Protein AF-A0A6B3I8Q0-F1 (afdb_monomer)

Nearest PDB structures (foldseek):
  3exm-assembly1_A  TM=7.880E-01  e=2.519E-03  Streptomyces coel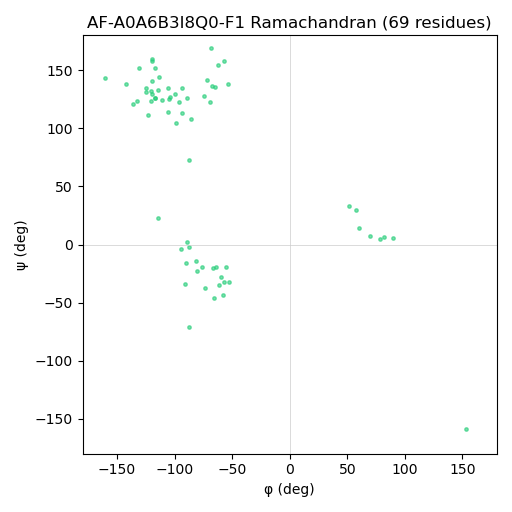icolor A3(2)
  8rza-assembly1_A-2  TM=7.637E-01  e=8.896E-03  Pyrococcus furiosus
  8wo8-assembly1_A-3  TM=7.715E-01  e=1.185E-02  Pyrococcus furiosus DSM 3638
  5zdn-assembly1_A  TM=7.847E-01  e=1.986E-02  Streptomyces fradiae
  8rzf-assembly1_A  TM=7.834E-01  e=2.103E-02  Sulfolobus acidocaldarius

Mean predicted aligned error: 4.36 Å

Solvent-accessible surface area (backbone atoms only — not comparable to full-atom values): 4278 Å² total; per-residue (Å²): 86,53,80,42,82,40,56,48,98,89,63,50,71,56,22,37,42,34,40,40,32,45,77,74,44,79,54,99,92,42,80,46,68,49,78,53,53,35,35,37,40,32,39,59,85,67,83,45,78,43,81,40,52,60,68,55,22,56,69,69,72,48,75,84,66,60,78,87,70,75,119

Foldseek 3Di:
DDKDFDADPVGHTQWIKAFDWADWDADPNDTDIGGQQWIWTAGPVRPDIDIPRVVVNVVSPCVPHDPRRPD

pLDDT: mean 91.53, std 11.58, range [48.16, 98.75]

Radius of gyration: 14.57 Å; Cα contacts (8 Å, |Δi|>4): 120; chains: 1; bounding box: 37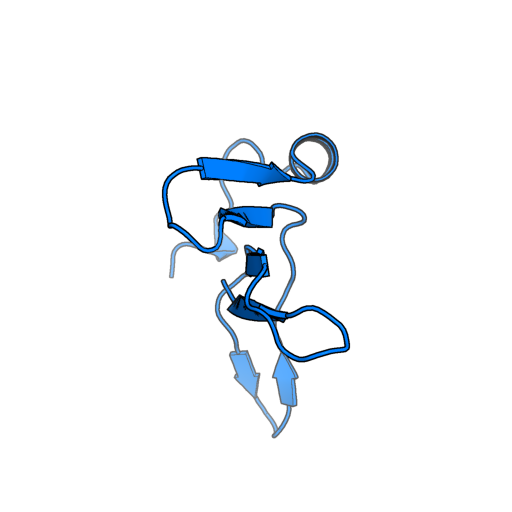×20×39 Å

Structure (mmCIF, N/CA/C/O backbone):
data_AF-A0A6B3I8Q0-F1
#
_entry.id   AF-A0A6B3I8Q0-F1
#
loop_
_atom_site.group_PDB
_atom_site.id
_atom_site.type_symbol
_atom_site.label_atom_id
_atom_site.label_alt_id
_atom_site.label_comp_id
_atom_site.label_asym_id
_atom_site.label_entity_id
_atom_site.label_seq_id
_atom_site.pdbx_PDB_ins_code
_atom_site.Cartn_x
_atom_site.Cartn_y
_atom_site.Cartn_z
_atom_site.occupancy
_atom_site.B_iso_or_equiv
_atom_site.auth_seq_id
_atom_site.auth_comp_id
_atom_site.auth_asym_id
_atom_site.auth_atom_id
_atom_site.pdbx_PDB_model_num
ATOM 1 N N . PHE A 1 1 ? -0.257 3.342 -7.760 1.00 90.56 1 PHE A N 1
ATOM 2 C CA . PHE A 1 1 ? -0.867 2.882 -6.502 1.00 90.56 1 PHE A CA 1
ATOM 3 C C . PHE A 1 1 ? -2.309 2.454 -6.730 1.00 90.56 1 PHE A C 1
ATOM 5 O O . PHE A 1 1 ? -2.976 3.025 -7.594 1.00 90.56 1 PHE A O 1
ATOM 12 N N . ALA A 1 2 ? -2.792 1.486 -5.953 1.00 94.06 2 ALA A N 1
ATOM 13 C CA . ALA A 1 2 ? -4.170 1.000 -5.985 1.00 94.06 2 ALA A CA 1
ATOM 14 C C . ALA A 1 2 ? -4.741 0.899 -4.562 1.00 94.06 2 ALA A C 1
ATOM 16 O O . ALA A 1 2 ? -4.185 0.199 -3.718 1.00 94.06 2 ALA A O 1
ATOM 17 N N . VAL A 1 3 ? -5.871 1.569 -4.305 1.00 96.94 3 VAL A N 1
ATOM 18 C CA . VAL A 1 3 ? -6.533 1.582 -2.989 1.00 96.94 3 VAL A CA 1
ATOM 19 C C . VAL A 1 3 ? -7.699 0.602 -2.977 1.00 96.94 3 VAL A C 1
ATOM 21 O O . VAL A 1 3 ? -8.566 0.650 -3.849 1.00 96.94 3 VAL A O 1
ATOM 24 N N . LYS A 1 4 ? -7.737 -0.262 -1.965 1.00 97.88 4 LYS A N 1
ATOM 25 C CA . LYS A 1 4 ? -8.801 -1.233 -1.728 1.00 97.88 4 LYS A CA 1
ATOM 26 C C . LYS A 1 4 ? -9.445 -0.952 -0.373 1.00 97.88 4 LYS A C 1
ATOM 28 O O . LYS A 1 4 ? -8.760 -0.814 0.637 1.00 97.88 4 LYS A O 1
ATOM 33 N N . GLU A 1 5 ? -10.769 -0.857 -0.352 1.00 98.31 5 GLU A N 1
ATOM 34 C CA . GLU A 1 5 ? -11.532 -0.811 0.894 1.00 98.31 5 GLU A CA 1
ATOM 35 C C . GLU A 1 5 ? -11.570 -2.217 1.504 1.00 98.31 5 GLU A C 1
ATOM 37 O O . GLU A 1 5 ? -11.929 -3.182 0.827 1.00 98.31 5 GLU A O 1
ATOM 42 N N . VAL A 1 6 ? -11.196 -2.342 2.775 1.00 98.31 6 VAL A N 1
ATOM 43 C CA . VAL A 1 6 ? -11.138 -3.632 3.464 1.00 98.31 6 VAL A CA 1
ATOM 44 C C . VAL A 1 6 ? -12.230 -3.686 4.520 1.00 98.31 6 VAL A C 1
ATOM 46 O O . VAL A 1 6 ? -12.301 -2.843 5.416 1.00 98.31 6 VAL A O 1
ATOM 49 N N . ARG A 1 7 ? -13.078 -4.712 4.426 1.00 98.56 7 ARG A N 1
ATOM 50 C CA . ARG A 1 7 ? -14.205 -4.940 5.335 1.00 98.56 7 ARG A CA 1
ATOM 51 C C . ARG A 1 7 ? -14.085 -6.270 6.073 1.00 98.56 7 ARG A C 1
ATOM 53 O O . ARG A 1 7 ? -13.375 -7.175 5.637 1.00 98.56 7 ARG A O 1
ATOM 60 N N . THR A 1 8 ? -14.765 -6.380 7.209 1.00 98.12 8 THR A N 1
ATOM 61 C CA . THR A 1 8 ? -15.011 -7.666 7.876 1.00 98.12 8 THR A CA 1
ATOM 62 C C . THR A 1 8 ? -15.962 -8.526 7.036 1.00 98.12 8 THR A C 1
ATOM 64 O O . THR A 1 8 ? -16.587 -8.037 6.094 1.00 98.12 8 THR A O 1
ATOM 67 N N . GLY A 1 9 ? -16.104 -9.809 7.390 1.00 98.06 9 GLY A N 1
ATOM 68 C CA . GLY A 1 9 ? -17.065 -10.704 6.731 1.00 98.06 9 GLY A CA 1
ATOM 69 C C . GLY A 1 9 ? -18.518 -10.224 6.838 1.00 98.06 9 GLY A C 1
ATOM 70 O O . GLY A 1 9 ? -19.302 -10.461 5.925 1.00 98.06 9 GLY A O 1
ATOM 71 N N . ASP A 1 10 ? -18.840 -9.478 7.898 1.00 97.44 10 ASP A N 1
ATOM 72 C CA . ASP A 1 10 ? -20.162 -8.884 8.128 1.00 97.44 10 ASP A CA 1
ATOM 73 C C . ASP A 1 10 ? -20.309 -7.479 7.506 1.00 97.44 10 ASP A C 1
ATOM 75 O O . ASP A 1 10 ? -21.350 -6.836 7.637 1.00 97.44 10 ASP A O 1
ATOM 79 N N . GLY A 1 11 ? -19.280 -6.986 6.806 1.00 97.94 11 GLY A N 1
ATOM 80 C CA . GLY A 1 11 ? -19.318 -5.731 6.054 1.00 97.94 11 GLY A CA 1
ATOM 81 C C . GLY A 1 11 ? -18.906 -4.476 6.831 1.00 97.94 11 GLY A C 1
ATOM 82 O O . GLY A 1 11 ? -18.981 -3.380 6.273 1.00 97.94 11 GLY A O 1
ATOM 83 N N . GLU A 1 12 ? -18.437 -4.593 8.074 1.00 98.38 12 GLU A N 1
ATOM 84 C CA . GLU A 1 12 ? -17.884 -3.458 8.827 1.00 98.38 12 GLU A CA 1
ATOM 85 C C . GLU A 1 12 ? -16.573 -2.979 8.188 1.00 98.38 12 GLU A C 1
ATOM 87 O O . GLU A 1 12 ? -15.729 -3.791 7.808 1.00 98.38 12 GLU A O 1
ATOM 92 N N . LEU A 1 13 ? -16.390 -1.662 8.061 1.00 98.44 13 LEU A N 1
ATOM 93 C CA . LEU A 1 13 ? -15.159 -1.090 7.522 1.00 98.44 13 LEU A 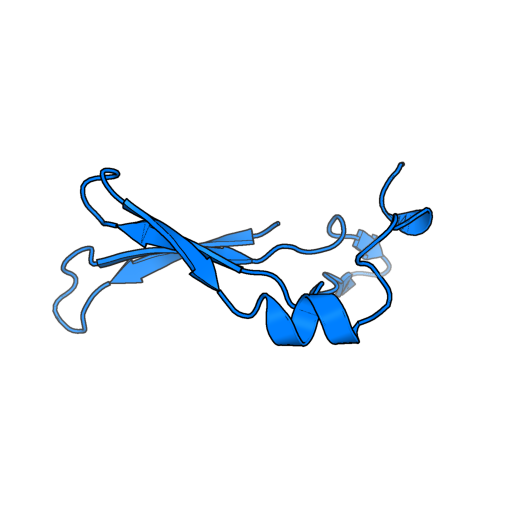CA 1
ATOM 94 C C . LEU A 1 13 ? -14.002 -1.300 8.504 1.00 98.44 13 LEU A C 1
ATOM 96 O O . LEU A 1 13 ? -14.052 -0.825 9.634 1.00 98.44 13 LEU A O 1
ATOM 100 N N . LYS A 1 14 ? -12.934 -1.957 8.046 1.00 98.31 14 LYS A N 1
ATOM 101 C CA . LYS A 1 14 ? -11.677 -2.088 8.797 1.00 98.31 14 LYS A CA 1
ATOM 102 C C . LYS A 1 14 ? -10.706 -0.958 8.466 1.00 98.31 14 LYS A C 1
ATOM 104 O O . LYS A 1 14 ? -9.958 -0.523 9.340 1.00 98.31 14 LYS A O 1
ATOM 109 N N . GLY A 1 15 ? -10.726 -0.495 7.219 1.00 98.62 15 GLY A N 1
ATOM 110 C CA . GLY A 1 15 ? -9.817 0.526 6.725 1.00 98.62 15 GLY A CA 1
ATOM 11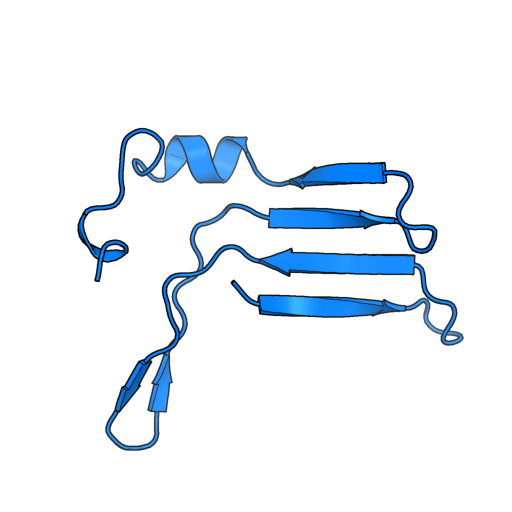1 C C . GLY A 1 15 ? -9.578 0.420 5.227 1.00 98.62 15 GLY A C 1
ATOM 112 O O . GLY A 1 15 ? -10.361 -0.195 4.495 1.00 98.62 15 GLY A O 1
ATOM 113 N N . TRP A 1 16 ? -8.470 1.003 4.790 1.00 98.75 16 TRP A N 1
ATOM 114 C CA . TRP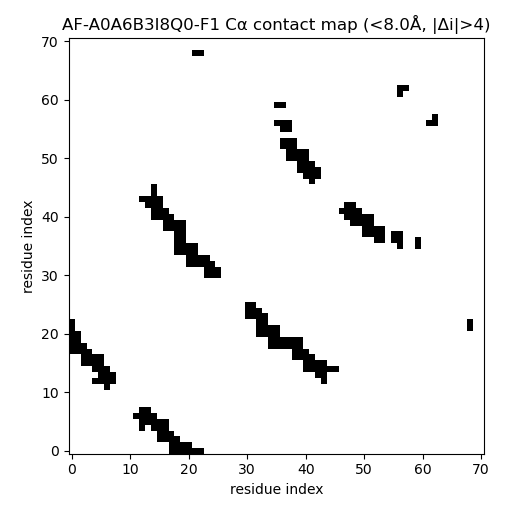 A 1 16 ? -8.031 1.007 3.402 1.00 98.75 16 TRP A CA 1
ATOM 115 C C . TRP A 1 16 ? -6.620 0.450 3.296 1.00 98.75 16 TRP A C 1
ATOM 117 O O . TRP A 1 16 ? -5.736 0.829 4.062 1.00 98.75 16 TRP A O 1
ATOM 127 N N . TYR A 1 17 ? -6.427 -0.422 2.315 1.00 98.44 17 TYR A N 1
ATOM 128 C CA . TYR A 1 17 ? -5.128 -0.944 1.919 1.00 98.44 17 TYR A CA 1
ATOM 129 C C . TYR A 1 17 ? -4.702 -0.260 0.624 1.00 98.44 17 TYR A C 1
ATOM 131 O O . TYR A 1 17 ? -5.471 -0.237 -0.341 1.00 98.44 17 TYR A O 1
ATOM 139 N N . CYS A 1 18 ? -3.513 0.325 0.599 1.00 98.06 18 CYS A N 1
ATOM 140 C CA . CYS A 1 18 ? -2.980 1.045 -0.544 1.00 98.06 18 CYS A CA 1
ATOM 141 C C . CYS A 1 18 ? -1.651 0.437 -0.966 1.00 98.06 18 CYS A C 1
ATOM 143 O O . CYS A 1 18 ? -0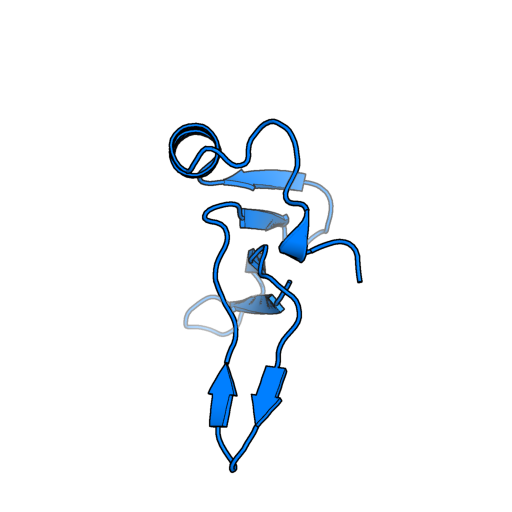.639 0.616 -0.304 1.00 98.06 18 CYS A O 1
ATOM 145 N N . ASP A 1 19 ? -1.694 -0.173 -2.133 1.00 96.19 19 ASP A N 1
ATOM 146 C CA . ASP A 1 19 ? -0.579 -0.839 -2.786 1.00 96.19 19 ASP A CA 1
ATOM 147 C C . ASP A 1 19 ? 0.182 0.147 -3.654 1.00 96.19 19 ASP A C 1
ATOM 149 O O . ASP A 1 19 ? -0.428 0.874 -4.456 1.00 96.19 19 ASP A O 1
ATOM 153 N N . ILE A 1 20 ? 1.491 0.244 -3.434 1.00 94.56 20 ILE A N 1
ATOM 154 C CA . ILE A 1 20 ? 2.369 1.113 -4.198 1.00 94.56 20 ILE A CA 1
ATOM 155 C C . ILE A 1 20 ? 2.820 0.363 -5.442 1.00 94.56 20 ILE A C 1
ATOM 157 O O . ILE A 1 20 ? 3.662 -0.516 -5.422 1.00 94.56 20 ILE A O 1
ATOM 161 N N . THR A 1 21 ? 2.279 0.807 -6.569 1.00 93.50 21 THR A N 1
ATOM 162 C CA . THR A 1 21 ? 2.532 0.223 -7.883 1.00 93.50 21 THR A CA 1
ATOM 163 C C . THR A 1 21 ? 3.152 1.249 -8.820 1.00 93.50 21 THR A C 1
ATOM 165 O O . THR A 1 21 ? 2.897 2.459 -8.680 1.00 93.50 21 THR A O 1
ATOM 168 N N . ARG A 1 22 ? 3.805 0.778 -9.888 1.00 90.88 22 ARG A N 1
ATOM 169 C CA . ARG A 1 22 ? 3.992 1.592 -11.100 1.00 90.88 22 ARG A CA 1
ATOM 170 C C . ARG A 1 22 ? 2.634 2.052 -11.658 1.00 90.88 22 ARG A C 1
ATOM 172 O O . ARG A 1 22 ? 1.596 1.437 -11.369 1.00 90.88 22 ARG A O 1
ATOM 179 N N . PRO A 1 23 ? 2.600 3.133 -12.460 1.00 91.75 23 PRO A N 1
ATOM 180 C CA . PRO A 1 23 ? 1.395 3.521 -13.183 1.00 91.75 23 PRO A CA 1
ATOM 181 C C . PRO A 1 23 ? 0.844 2.358 -14.013 1.00 91.75 23 PRO A C 1
ATOM 183 O O . PRO A 1 23 ? 1.599 1.631 -14.654 1.00 91.75 23 PRO A O 1
ATOM 186 N N . ALA A 1 24 ? -0.477 2.194 -14.007 1.00 93.38 24 ALA A N 1
ATOM 187 C CA . ALA A 1 24 ? -1.126 1.167 -14.806 1.00 93.38 24 ALA A CA 1
ATOM 188 C C . ALA A 1 24 ? -0.934 1.447 -16.305 1.00 93.38 24 ALA A C 1
ATOM 190 O O . ALA A 1 24 ? -1.137 2.575 -16.762 1.00 93.38 24 ALA A O 1
ATOM 191 N N . VAL A 1 25 ? -0.599 0.413 -17.073 1.00 94.88 25 VAL A N 1
ATOM 192 C CA . VAL A 1 25 ? -0.420 0.493 -18.527 1.00 94.88 25 VAL A CA 1
ATOM 193 C C . VAL A 1 25 ? -1.461 -0.389 -19.204 1.00 94.88 25 VAL A C 1
ATOM 195 O O . VAL A 1 25 ? -1.568 -1.574 -18.900 1.00 94.88 25 VAL A O 1
ATOM 198 N N . LEU A 1 26 ? -2.229 0.186 -20.132 1.00 96.94 26 LEU A N 1
ATOM 199 C CA . LEU A 1 26 ? -3.170 -0.545 -20.981 1.00 96.94 26 LEU A CA 1
ATOM 200 C C . LEU A 1 26 ? -2.598 -0.645 -22.397 1.00 96.94 26 LEU A C 1
ATOM 202 O O . LEU A 1 26 ? -2.482 0.367 -23.088 1.00 96.94 26 LEU A O 1
ATOM 206 N N . ALA A 1 27 ? -2.270 -1.857 -22.832 1.00 96.50 27 ALA A N 1
ATOM 207 C CA . ALA A 1 27 ? -1.766 -2.135 -24.175 1.00 96.50 27 ALA A CA 1
ATOM 208 C C . ALA A 1 27 ? -2.346 -3.457 -24.686 1.00 96.50 27 ALA A C 1
ATOM 210 O O . ALA A 1 27 ? -2.466 -4.413 -23.927 1.00 96.50 27 ALA A O 1
ATOM 211 N N . ASP A 1 28 ? -2.755 -3.500 -25.956 1.00 96.75 28 ASP A N 1
ATOM 212 C CA . ASP A 1 28 ? -3.282 -4.706 -26.618 1.00 96.75 28 ASP A CA 1
ATOM 213 C C . ASP A 1 28 ? -4.417 -5.421 -25.850 1.00 96.75 28 ASP A C 1
ATOM 215 O O . ASP A 1 28 ? -4.554 -6.642 -25.879 1.00 96.75 28 ASP A O 1
ATOM 219 N N . GLY A 1 29 ? -5.253 -4.648 -25.143 1.00 97.12 29 GLY A N 1
ATOM 220 C CA . GLY A 1 29 ? -6.354 -5.170 -24.323 1.00 97.12 29 GLY A CA 1
ATOM 221 C C . GLY A 1 29 ? -5.931 -5.744 -22.965 1.00 97.12 29 GLY A C 1
ATOM 222 O O . GLY A 1 29 ? -6.780 -6.260 -22.240 1.00 97.12 29 GLY A O 1
ATOM 223 N N . VAL A 1 30 ? -4.654 -5.631 -22.600 1.00 97.38 30 VAL A N 1
ATOM 224 C CA . VAL A 1 30 ? -4.097 -6.069 -21.317 1.00 97.38 30 VAL A CA 1
ATOM 225 C C . VAL A 1 30 ? -3.823 -4.857 -20.434 1.00 97.38 30 VAL A C 1
ATOM 227 O O . VAL A 1 30 ? -3.112 -3.936 -20.832 1.00 97.38 30 VAL A O 1
ATOM 230 N N . LEU A 1 31 ? -4.380 -4.873 -19.222 1.00 95.69 31 LEU A N 1
ATOM 231 C CA . LEU A 1 31 ? -4.054 -3.919 -18.167 1.00 95.69 31 LEU A CA 1
ATOM 232 C C . LEU A 1 31 ? -2.952 -4.516 -17.285 1.00 95.69 31 LEU A C 1
ATOM 234 O O . LEU A 1 31 ? -3.193 -5.502 -16.591 1.00 95.69 31 LEU A O 1
ATOM 238 N N . ALA A 1 32 ? -1.763 -3.921 -17.318 1.00 95.38 32 ALA A N 1
ATOM 239 C CA . ALA A 1 32 ? -0.626 -4.301 -16.491 1.00 95.38 32 ALA A CA 1
ATOM 240 C C . ALA A 1 32 ? -0.413 -3.278 -15.372 1.00 95.38 32 ALA A C 1
ATOM 242 O O . ALA A 1 32 ? -0.442 -2.066 -15.601 1.00 95.38 32 ALA A O 1
ATOM 243 N N . VAL A 1 33 ? -0.189 -3.783 -14.163 1.00 94.56 33 VAL A N 1
ATOM 244 C CA . VAL A 1 33 ? 0.157 -3.000 -12.978 1.00 94.56 33 VAL A CA 1
ATOM 245 C C . VAL A 1 33 ? 1.276 -3.758 -12.276 1.00 94.56 33 VAL A C 1
ATOM 247 O O . VAL A 1 33 ? 1.102 -4.930 -11.956 1.00 94.56 33 VAL A O 1
ATOM 250 N N . GLU A 1 34 ? 2.428 -3.117 -12.115 1.00 93.38 34 GLU A N 1
ATOM 251 C CA . GLU A 1 34 ? 3.592 -3.701 -11.442 1.00 93.38 34 GLU A CA 1
ATOM 252 C C . GLU A 1 34 ? 3.603 -3.248 -9.985 1.00 93.38 34 GLU A C 1
ATOM 254 O O . GLU A 1 34 ? 3.584 -2.042 -9.727 1.00 93.38 34 GLU A O 1
ATOM 259 N N . ASP A 1 35 ? 3.596 -4.217 -9.076 1.00 93.50 35 ASP A N 1
ATOM 260 C CA . ASP A 1 35 ? 3.724 -4.039 -7.629 1.00 93.50 35 ASP A CA 1
ATOM 261 C C . ASP A 1 35 ? 5.168 -3.643 -7.275 1.00 93.50 35 ASP A C 1
ATOM 263 O O . ASP A 1 35 ? 6.106 -4.092 -7.940 1.00 93.50 35 ASP A O 1
ATOM 267 N N . LEU A 1 36 ? 5.335 -2.744 -6.304 1.00 93.69 36 LEU A N 1
ATOM 268 C CA . LEU A 1 36 ? 6.641 -2.270 -5.840 1.00 93.69 36 LEU A CA 1
ATOM 269 C C . LEU A 1 36 ? 6.926 -2.677 -4.391 1.00 93.69 36 LEU A C 1
ATOM 271 O O . LEU A 1 36 ? 7.732 -2.010 -3.754 1.00 93.69 36 LEU A O 1
ATOM 275 N N . ASP A 1 37 ? 6.280 -3.720 -3.874 1.00 93.62 37 ASP A N 1
ATOM 276 C CA . ASP A 1 37 ? 6.537 -4.355 -2.574 1.00 93.62 37 ASP A CA 1
ATOM 277 C C . ASP A 1 37 ? 6.375 -3.420 -1.356 1.00 93.62 37 ASP A C 1
ATOM 279 O O . ASP A 1 37 ? 6.838 -3.726 -0.263 1.00 93.62 37 ASP A O 1
ATOM 283 N N . LEU A 1 38 ? 5.756 -2.245 -1.527 1.00 95.06 38 LEU A N 1
ATOM 284 C CA . LEU A 1 38 ? 5.487 -1.299 -0.445 1.00 95.06 38 LEU A CA 1
ATOM 285 C C . LEU A 1 38 ? 3.990 -1.054 -0.337 1.00 95.06 38 LEU A C 1
ATOM 287 O O . LEU A 1 38 ? 3.331 -0.680 -1.307 1.00 95.06 38 LEU A O 1
ATOM 291 N N . ASP A 1 39 ? 3.482 -1.125 0.886 1.00 97.00 39 ASP A N 1
ATOM 292 C CA . ASP A 1 39 ? 2.061 -0.993 1.154 1.00 97.00 39 ASP A CA 1
ATOM 293 C C . ASP A 1 39 ? 1.773 -0.004 2.280 1.00 97.00 39 ASP A C 1
ATOM 295 O O . ASP A 1 39 ? 2.557 0.200 3.212 1.00 97.00 39 ASP A O 1
ATOM 299 N N . LEU A 1 40 ? 0.597 0.619 2.217 1.00 98.06 40 LEU A N 1
ATOM 300 C CA . LEU A 1 40 ? 0.060 1.437 3.295 1.00 98.06 40 LEU A CA 1
ATOM 301 C C . LEU A 1 40 ? -1.263 0.874 3.793 1.00 98.06 40 LEU A C 1
ATOM 303 O O . LEU A 1 40 ? -2.149 0.510 3.018 1.00 98.06 40 LEU A O 1
ATOM 307 N N . TRP A 1 41 ? -1.446 0.930 5.104 1.00 98.62 41 TRP A N 1
ATOM 308 C CA . TRP A 1 41 ? -2.732 0.705 5.744 1.00 98.62 41 TRP A CA 1
ATOM 309 C C . TRP A 1 41 ? -3.227 1.979 6.413 1.00 98.62 41 TRP A C 1
ATOM 311 O O . TRP A 1 41 ? -2.492 2.610 7.171 1.00 98.62 41 TRP A O 1
ATOM 321 N N . VAL A 1 42 ? -4.493 2.322 6.188 1.00 98.69 42 VAL A N 1
ATOM 322 C CA . VAL A 1 42 ? -5.190 3.403 6.892 1.00 98.69 42 VAL A CA 1
ATOM 323 C C . VAL A 1 42 ? -6.345 2.807 7.686 1.00 98.69 42 VAL A C 1
ATOM 325 O O . VAL A 1 42 ? -7.178 2.100 7.117 1.00 98.69 42 VAL A O 1
ATOM 328 N N . SER A 1 43 ? -6.417 3.083 8.990 1.00 98.50 43 SER A N 1
ATOM 329 C CA . SER A 1 43 ? -7.523 2.619 9.841 1.00 98.50 43 SER A CA 1
ATOM 330 C C . SER A 1 43 ? -8.870 3.201 9.396 1.00 98.50 43 SER A C 1
ATOM 332 O O . SER A 1 43 ? -8.922 4.278 8.809 1.00 98.50 43 SER A O 1
ATOM 334 N N . ALA A 1 44 ? -9.978 2.510 9.692 1.00 98.38 44 ALA A N 1
ATOM 335 C CA . ALA A 1 44 ? -11.335 2.934 9.311 1.00 98.38 44 ALA A CA 1
ATOM 336 C C . ALA A 1 44 ? -11.702 4.369 9.732 1.00 98.38 44 ALA A C 1
ATOM 338 O O . ALA A 1 44 ? -12.460 5.045 9.041 1.00 98.38 44 ALA A O 1
ATOM 339 N N . ASP A 1 45 ? -11.170 4.830 10.862 1.00 97.69 45 ASP A N 1
ATOM 340 C CA . ASP A 1 45 ? -11.373 6.177 11.404 1.00 97.69 45 ASP A CA 1
ATOM 341 C C . ASP A 1 45 ? -10.373 7.216 10.858 1.00 97.69 45 ASP A C 1
ATOM 343 O O . ASP A 1 45 ? -10.447 8.391 11.215 1.00 97.69 45 ASP A O 1
ATOM 347 N N . GLY A 1 46 ? -9.426 6.797 10.013 1.00 97.19 46 GLY A N 1
ATOM 348 C CA . GLY A 1 46 ? -8.380 7.638 9.435 1.00 97.19 46 GLY A CA 1
ATOM 349 C C . GLY A 1 46 ? -7.314 8.113 10.424 1.00 97.19 46 GLY A C 1
ATOM 350 O O . GLY A 1 46 ? -6.486 8.945 10.055 1.00 97.19 46 GLY A O 1
ATOM 351 N N . SER A 1 47 ? -7.321 7.632 11.671 1.00 97.88 47 SER A N 1
ATOM 352 C CA . SER A 1 47 ? -6.417 8.124 12.720 1.00 97.88 47 SER A CA 1
ATOM 353 C C . SER A 1 47 ? -5.012 7.524 12.651 1.00 97.88 47 SER A C 1
ATOM 355 O O . SER A 1 47 ? -4.063 8.124 13.157 1.00 97.88 47 SER A O 1
ATOM 357 N N . SER A 1 48 ? -4.871 6.351 12.029 1.00 97.69 48 SER A N 1
ATOM 358 C CA . SER A 1 48 ? -3.618 5.604 11.956 1.00 97.69 48 SER A CA 1
ATOM 359 C C . SER A 1 48 ? -3.249 5.306 10.511 1.00 97.69 48 SER A C 1
ATOM 361 O O . SER A 1 48 ? -4.066 4.785 9.752 1.00 97.69 48 SER A O 1
ATOM 363 N N . VAL A 1 49 ? -1.994 5.589 10.164 1.00 97.94 49 VAL A N 1
ATOM 364 C CA . VAL A 1 49 ? -1.373 5.190 8.899 1.00 97.94 49 VAL A CA 1
ATOM 365 C C . VAL A 1 49 ? -0.164 4.322 9.224 1.00 97.94 49 VAL A C 1
ATOM 367 O O . VAL A 1 49 ? 0.714 4.751 9.972 1.00 97.94 49 VAL A O 1
ATOM 370 N N . LEU A 1 50 ? -0.132 3.109 8.683 1.00 98.38 50 LEU A N 1
ATOM 371 C CA . LEU A 1 50 ? 0.982 2.174 8.818 1.00 98.38 50 LEU A CA 1
ATOM 372 C C . LEU A 1 50 ? 1.638 1.975 7.457 1.00 98.38 50 LEU A C 1
ATOM 374 O O . LEU A 1 50 ? 0.944 1.941 6.442 1.00 98.38 50 LEU A O 1
ATOM 378 N N . ARG A 1 51 ? 2.959 1.818 7.463 1.00 97.56 51 ARG A N 1
ATOM 379 C CA . ARG A 1 51 ? 3.711 1.269 6.336 1.00 97.56 51 ARG A CA 1
ATOM 380 C C . ARG A 1 51 ? 3.870 -0.223 6.577 1.00 97.56 51 ARG A C 1
ATOM 382 O O . ARG A 1 51 ? 4.145 -0.629 7.709 1.00 97.56 51 ARG A O 1
ATOM 389 N N . LEU A 1 52 ? 3.623 -1.002 5.544 1.00 97.81 52 LEU A N 1
ATOM 390 C CA . LEU A 1 52 ? 3.724 -2.450 5.539 1.00 97.81 52 LEU A CA 1
ATOM 391 C C . LEU A 1 52 ? 4.806 -2.845 4.533 1.00 97.81 52 LEU A C 1
ATOM 393 O O . LEU A 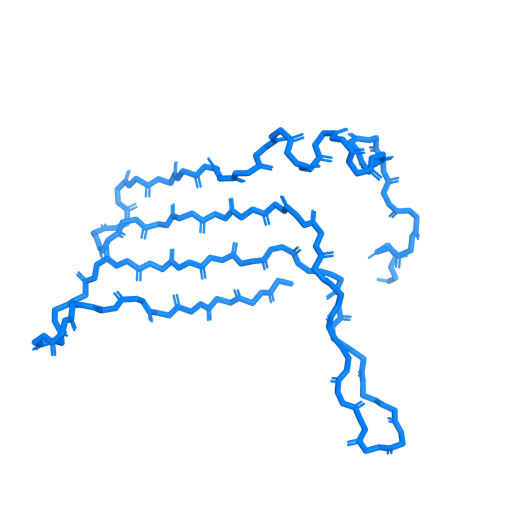1 52 ? 5.082 -2.082 3.606 1.00 97.81 52 LEU A O 1
ATOM 397 N N . ASP A 1 53 ? 5.431 -3.992 4.785 1.00 96.00 53 ASP A N 1
ATOM 398 C CA . ASP A 1 53 ? 6.398 -4.636 3.889 1.00 96.00 53 ASP A CA 1
ATOM 399 C C . ASP A 1 53 ? 7.613 -3.747 3.532 1.00 96.00 53 ASP A C 1
ATOM 401 O O . ASP A 1 53 ? 8.249 -3.866 2.489 1.00 96.00 53 ASP A O 1
ATOM 405 N N . GLU A 1 54 ? 7.996 -2.851 4.460 1.00 94.62 54 GLU A N 1
ATOM 406 C CA . GLU A 1 54 ? 9.161 -1.965 4.296 1.00 94.62 54 GLU A CA 1
ATOM 407 C C . GLU A 1 54 ? 10.464 -2.755 4.052 1.00 94.62 54 GLU A C 1
ATOM 409 O O . GLU A 1 54 ? 11.342 -2.280 3.335 1.00 94.62 54 GLU A O 1
ATOM 414 N N . ASP A 1 55 ? 10.595 -3.956 4.617 1.00 94.62 55 ASP A N 1
ATOM 415 C CA . ASP A 1 55 ? 11.755 -4.833 4.442 1.00 94.62 55 ASP A CA 1
ATOM 416 C C . ASP A 1 55 ? 11.816 -5.488 3.055 1.00 94.62 55 ASP A C 1
ATOM 418 O O . ASP A 1 55 ? 12.905 -5.606 2.481 1.00 94.62 55 ASP A O 1
ATOM 422 N N . GLU A 1 56 ? 10.669 -5.867 2.489 1.00 93.38 56 GLU A N 1
ATOM 423 C CA . GLU A 1 56 ? 10.579 -6.364 1.111 1.00 93.38 56 GLU A CA 1
ATOM 424 C C . GLU A 1 56 ? 10.927 -5.244 0.121 1.00 93.38 56 GLU A C 1
ATOM 426 O O . GLU A 1 56 ? 11.806 -5.416 -0.736 1.00 93.38 56 GLU A O 1
ATOM 431 N N . PHE A 1 57 ? 10.366 -4.047 0.325 1.00 92.31 57 PHE A N 1
ATOM 432 C CA . PHE A 1 57 ? 10.721 -2.867 -0.461 1.00 92.31 57 PHE A CA 1
ATOM 433 C C . PHE A 1 57 ? 12.215 -2.521 -0.377 1.00 92.31 57 PHE A C 1
ATOM 435 O O . PHE A 1 57 ? 12.844 -2.222 -1.397 1.00 92.31 57 PHE A O 1
ATOM 442 N N . GLU A 1 58 ? 12.826 -2.571 0.809 1.00 91.06 58 GLU A N 1
ATOM 443 C CA . GLU A 1 58 ? 14.266 -2.330 0.971 1.00 91.06 58 GLU A CA 1
ATOM 444 C C . GLU A 1 58 ? 15.117 -3.359 0.203 1.00 91.06 58 GLU A C 1
ATOM 446 O O . GLU A 1 58 ? 16.157 -3.004 -0.368 1.00 91.06 58 GLU A O 1
ATOM 451 N N . ALA A 1 59 ? 14.658 -4.612 0.124 1.00 90.44 59 ALA A N 1
ATOM 452 C CA . ALA A 1 59 ? 15.319 -5.684 -0.618 1.00 90.44 59 ALA A CA 1
ATOM 453 C C . ALA A 1 59 ? 15.127 -5.599 -2.147 1.00 90.44 59 ALA A C 1
ATOM 455 O O . ALA A 1 59 ? 15.946 -6.154 -2.887 1.00 90.44 59 ALA A O 1
ATOM 456 N N . SER A 1 60 ? 14.114 -4.869 -2.634 1.00 87.50 60 SER A N 1
ATOM 457 C CA . SER A 1 60 ? 13.803 -4.714 -4.071 1.00 87.50 60 SER A CA 1
ATOM 458 C C . SER A 1 60 ? 14.898 -3.994 -4.881 1.00 87.50 60 SER A C 1
ATOM 460 O O . SER A 1 60 ? 14.949 -4.082 -6.110 1.00 87.50 60 SER A O 1
ATOM 462 N N . GLY A 1 61 ? 15.787 -3.250 -4.208 1.00 85.12 61 GLY A N 1
ATOM 463 C CA . GLY A 1 61 ? 16.786 -2.387 -4.849 1.00 85.12 61 GLY A CA 1
ATOM 464 C C . GLY A 1 61 ? 16.251 -1.017 -5.291 1.00 85.12 61 GLY A C 1
ATOM 465 O O . GLY A 1 61 ? 16.990 -0.248 -5.913 1.00 85.12 61 GLY A O 1
ATOM 466 N N . LEU A 1 62 ? 15.002 -0.679 -4.945 1.00 84.00 62 LEU A N 1
ATOM 467 C CA . LEU A 1 62 ? 14.341 0.585 -5.301 1.00 84.00 62 LEU A CA 1
ATOM 468 C C . LEU A 1 62 ? 14.450 1.687 -4.235 1.00 84.00 62 LEU A C 1
ATOM 470 O O . LEU A 1 62 ? 14.056 2.822 -4.502 1.00 84.00 62 LEU A O 1
ATOM 474 N N . ALA A 1 63 ? 15.049 1.405 -3.071 1.00 70.44 63 ALA A N 1
ATOM 475 C CA . ALA A 1 63 ? 15.145 2.330 -1.931 1.00 70.44 63 ALA A CA 1
ATOM 476 C C . ALA A 1 63 ? 15.785 3.703 -2.247 1.00 70.44 63 ALA A C 1
ATOM 478 O O . ALA A 1 63 ? 15.612 4.663 -1.498 1.00 70.44 63 ALA A O 1
ATOM 479 N N . GLY A 1 64 ? 16.541 3.814 -3.346 1.00 72.88 64 GLY A N 1
ATOM 480 C CA . GLY A 1 64 ? 17.133 5.074 -3.806 1.00 72.88 64 GLY A CA 1
ATOM 481 C C . GLY A 1 64 ? 16.208 5.897 -4.708 1.00 72.88 64 GLY A C 1
ATOM 482 O O . GLY A 1 64 ? 15.778 6.990 -4.348 1.00 72.88 64 GLY A O 1
ATOM 483 N N . ARG A 1 65 ? 15.978 5.418 -5.936 1.00 67.19 65 ARG A N 1
ATOM 484 C CA . ARG A 1 65 ? 15.050 6.018 -6.905 1.00 67.19 65 ARG A CA 1
ATOM 485 C C . ARG A 1 65 ? 14.677 4.993 -7.968 1.00 67.19 65 ARG A C 1
ATOM 487 O O . ARG A 1 65 ? 15.557 4.283 -8.455 1.00 67.19 65 ARG A O 1
ATOM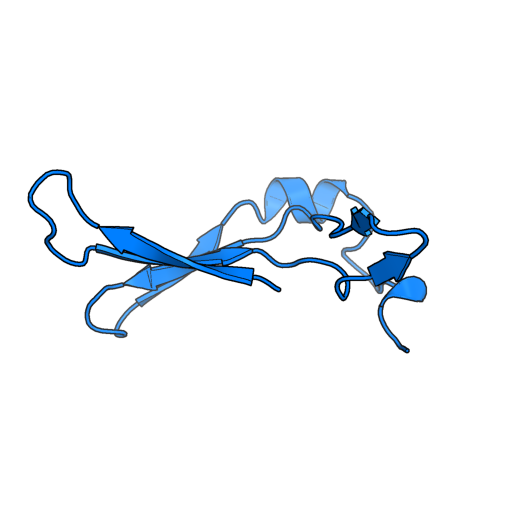 494 N N . ASP A 1 66 ? 13.430 5.024 -8.415 1.00 68.44 66 ASP A N 1
ATOM 495 C CA . ASP A 1 66 ? 13.005 4.320 -9.620 1.00 68.44 66 ASP A CA 1
ATOM 496 C C . ASP A 1 66 ? 12.949 5.293 -10.815 1.00 68.44 66 ASP A C 1
ATOM 498 O O . ASP A 1 66 ? 12.033 6.115 -10.901 1.00 68.44 66 ASP A O 1
ATOM 502 N N . PRO A 1 67 ? 13.914 5.254 -11.752 1.00 63.94 67 PRO A N 1
ATOM 503 C CA . PRO A 1 67 ? 13.881 6.117 -12.930 1.00 63.94 67 PRO A CA 1
ATOM 504 C C . PRO A 1 67 ? 12.722 5.791 -13.886 1.00 63.94 67 PRO A C 1
ATOM 506 O O . PRO A 1 67 ? 12.360 6.654 -14.680 1.00 63.94 67 PRO A O 1
ATOM 509 N N . GLY A 1 68 ? 12.135 4.588 -13.820 1.00 65.19 68 GLY A N 1
ATOM 510 C CA . GLY A 1 68 ? 11.014 4.188 -14.677 1.00 65.19 68 GLY A CA 1
ATOM 511 C C . GLY A 1 68 ? 9.643 4.689 -14.206 1.00 65.19 68 GLY A C 1
ATOM 512 O O . GLY A 1 68 ? 8.690 4.641 -14.978 1.00 65.19 68 GLY A O 1
ATOM 513 N N . ALA A 1 69 ? 9.530 5.171 -12.963 1.00 59.66 69 ALA A N 1
ATOM 514 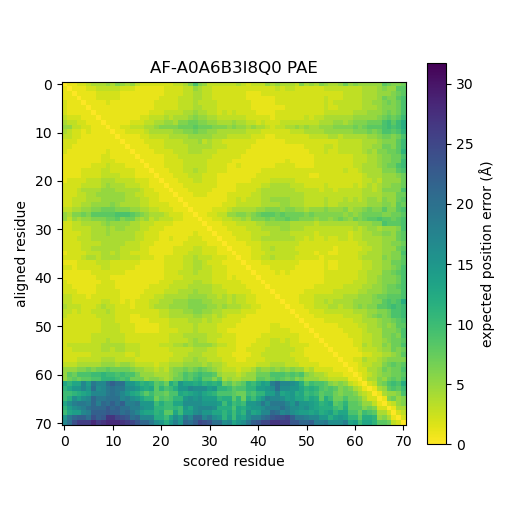C CA . ALA A 1 69 ? 8.293 5.739 -12.416 1.00 59.66 69 ALA A CA 1
ATOM 515 C C . ALA A 1 69 ? 8.157 7.257 -12.643 1.00 59.66 69 ALA A C 1
ATOM 517 O O . ALA A 1 69 ? 7.060 7.795 -12.506 1.00 59.66 69 ALA A O 1
ATOM 518 N N . ALA A 1 70 ? 9.246 7.952 -12.990 1.00 52.47 70 ALA A N 1
ATOM 519 C CA . ALA A 1 70 ? 9.244 9.384 -13.290 1.00 52.47 70 ALA A CA 1
ATOM 520 C C . ALA A 1 70 ? 8.936 9.629 -14.780 1.00 52.47 70 ALA A C 1
ATOM 522 O O . ALA A 1 70 ? 9.834 9.948 -15.562 1.00 52.47 70 ALA A O 1
ATOM 523 N N . GLY A 1 71 ? 7.675 9.427 -15.165 1.00 48.16 71 GLY A N 1
ATOM 524 C CA . GLY A 1 71 ? 7.114 9.797 -16.470 1.00 48.16 71 GLY A CA 1
ATOM 525 C C . GLY A 1 71 ? 6.178 10.990 -16.370 1.00 48.16 71 GLY A C 1
ATOM 526 O O . GLY A 1 71 ? 5.462 11.079 -15.347 1.00 48.16 71 GLY A O 1
#

Sequence (71 aa):
FAVKEVRTGDGELKGWYCDITRPAVLADGVLAVEDLDLDLWVSADGSSVLRLDEDEFEASGLAGRDPGAAG

Secondary structure (DSSP, 8-state):
-EEEEEE-TT--EEEEEEEEEPPPEEETTEEE--EEEEEEEEETTS--EEEE-HHHHHHTT-SS--TTT--